Protein AF-A0A800EV74-F1 (afdb_monomer_lite)

Foldseek 3Di:
DDDDDDDDDPPDDPVCCDCVRPVPVVVVCVVDPDDPPDDAAPPPDDVQSVQCVVPVDHCVVSVPHDPDDDDD

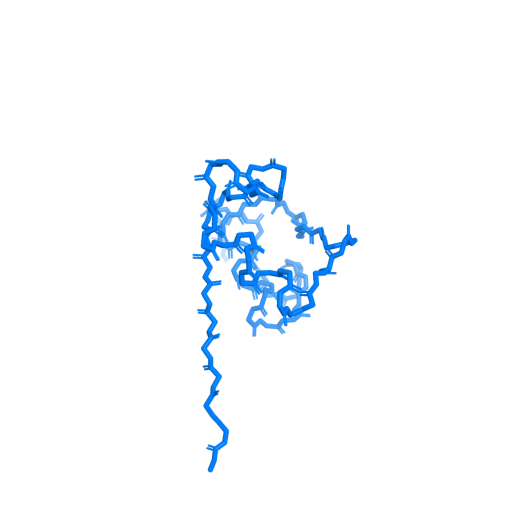Secondary structure (DSSP, 8-state):
---------TT--GGG--TTT-HHHHHHHHTS---TT--PPSS--HHHHHHHHHH---HHHH----SS----

pLDDT: mean 94.85, std 3.42, range [77.81, 98.38]

Sequence (72 aa):
MTQIFIMVFDGLQPSQVTPELMPRLSAFADSGVRFQKHHPVFPTVTRINAASMVTGRYPGGHGLAANTMVMR

Structure (mmCIF, N/CA/C/O backbone):
data_AF-A0A800EV74-F1
#
_entry.id   AF-A0A800EV74-F1
#
loop_
_atom_site.group_PDB
_atom_site.id
_atom_site.type_symbol
_atom_site.label_atom_id
_atom_site.label_alt_id
_atom_site.label_comp_id
_atom_site.label_asym_id
_atom_site.label_entity_id
_atom_site.label_seq_id
_atom_site.pdbx_PDB_ins_code
_atom_site.Cartn_x
_atom_site.Cartn_y
_atom_site.Cartn_z
_atom_site.occupancy
_atom_site.B_iso_or_equiv
_atom_site.auth_seq_id
_atom_site.auth_comp_id
_atom_site.auth_asym_id
_atom_site.auth_atom_id
_atom_site.pdbx_PDB_model_num
ATOM 1 N N . MET A 1 1 ? -27.586 -2.611 0.084 1.00 84.19 1 MET A N 1
ATOM 2 C CA . MET A 1 1 ? -26.315 -2.944 -0.601 1.00 84.19 1 MET A CA 1
ATOM 3 C C . MET A 1 1 ? -25.177 -2.314 0.178 1.00 84.19 1 MET A C 1
ATOM 5 O O . MET A 1 1 ? -25.328 -1.174 0.599 1.00 84.19 1 MET A O 1
ATOM 9 N N . THR A 1 2 ? -24.079 -3.036 0.393 1.00 95.38 2 THR A N 1
ATOM 10 C CA . THR A 1 2 ? -22.882 -2.493 1.054 1.00 95.38 2 THR A CA 1
ATOM 11 C C . THR A 1 2 ? -22.092 -1.645 0.062 1.00 95.38 2 THR A C 1
ATOM 13 O O . THR A 1 2 ? -21.845 -2.094 -1.055 1.00 95.38 2 THR A O 1
ATOM 16 N N . GLN A 1 3 ? -21.707 -0.431 0.454 1.00 96.19 3 GLN A N 1
ATOM 17 C CA . GLN A 1 3 ? -20.827 0.432 -0.336 1.00 96.19 3 GLN A CA 1
ATOM 18 C C . GLN A 1 3 ? -19.394 0.294 0.179 1.00 96.19 3 GLN A C 1
ATOM 20 O O . GLN A 1 3 ? -19.176 0.262 1.389 1.00 96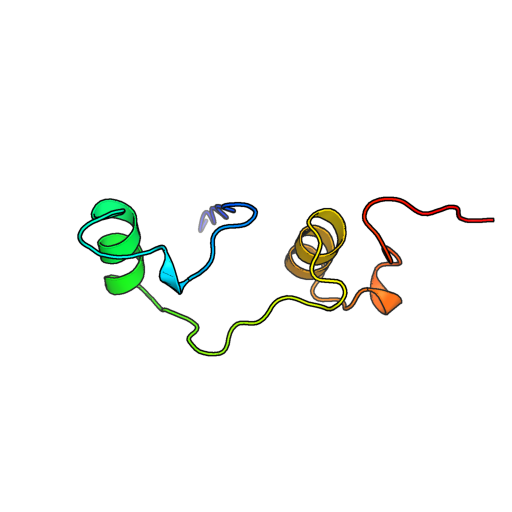.19 3 GLN A O 1
ATOM 25 N N . ILE A 1 4 ? -18.428 0.201 -0.734 1.00 95.56 4 ILE A N 1
ATOM 26 C CA . ILE A 1 4 ? -17.006 0.065 -0.405 1.00 95.56 4 ILE A CA 1
ATOM 27 C C . ILE A 1 4 ? -16.272 1.260 -0.999 1.00 95.56 4 ILE A C 1
ATOM 29 O O . ILE A 1 4 ? -16.399 1.536 -2.191 1.00 95.56 4 ILE A O 1
ATOM 33 N N . PHE A 1 5 ? -15.494 1.951 -0.168 1.00 95.25 5 PHE A N 1
ATOM 34 C CA . PHE A 1 5 ? -14.644 3.056 -0.590 1.00 95.25 5 PHE A CA 1
ATOM 35 C C . PHE A 1 5 ? -13.177 2.685 -0.383 1.00 95.25 5 PHE A C 1
ATOM 37 O O . PHE A 1 5 ? -12.784 2.287 0.713 1.00 95.25 5 PHE A O 1
ATOM 44 N N . ILE A 1 6 ? -12.376 2.803 -1.442 1.00 94.00 6 ILE A N 1
ATOM 45 C CA . ILE A 1 6 ? -10.938 2.526 -1.416 1.00 94.00 6 ILE A CA 1
ATOM 46 C C . ILE A 1 6 ? -10.213 3.865 -1.547 1.00 94.00 6 ILE A C 1
ATOM 48 O O . ILE A 1 6 ? -10.327 4.537 -2.569 1.00 94.00 6 ILE A O 1
ATOM 52 N N . MET A 1 7 ? -9.470 4.246 -0.508 1.00 94.31 7 MET A N 1
ATOM 53 C CA . MET A 1 7 ? -8.612 5.433 -0.501 1.00 94.31 7 MET A CA 1
ATOM 54 C C . MET A 1 7 ? -7.154 5.011 -0.618 1.00 94.31 7 MET A C 1
ATOM 56 O O . MET A 1 7 ? -6.695 4.163 0.145 1.00 94.31 7 MET A O 1
ATOM 60 N N . VAL A 1 8 ? -6.424 5.626 -1.549 1.00 94.31 8 VAL A N 1
ATOM 61 C CA . VAL A 1 8 ? -4.997 5.369 -1.763 1.00 94.31 8 VAL A CA 1
ATOM 62 C C . VAL A 1 8 ? -4.220 6.662 -1.555 1.00 94.31 8 VAL A C 1
ATOM 64 O O . VAL A 1 8 ? -4.522 7.680 -2.173 1.00 94.31 8 VAL A O 1
ATOM 67 N N . PHE A 1 9 ? -3.198 6.598 -0.704 1.00 95.25 9 PHE A N 1
ATOM 68 C CA . PHE A 1 9 ? -2.206 7.653 -0.521 1.00 95.25 9 PHE A CA 1
ATOM 69 C C . PHE A 1 9 ? -0.899 7.183 -1.168 1.00 95.25 9 PHE A C 1
ATOM 71 O O . PHE A 1 9 ? -0.211 6.328 -0.610 1.00 95.25 9 PHE A O 1
ATOM 78 N N . ASP A 1 10 ? -0.587 7.676 -2.369 1.00 96.69 10 ASP A N 1
ATOM 79 C CA . ASP A 1 10 ? 0.614 7.238 -3.092 1.00 96.69 10 ASP A CA 1
ATOM 80 C C . ASP A 1 10 ? 1.890 7.673 -2.354 1.00 96.69 10 ASP A C 1
ATOM 82 O O . ASP A 1 10 ? 1.989 8.798 -1.864 1.00 96.69 10 ASP A O 1
ATOM 86 N N . GLY A 1 11 ? 2.858 6.764 -2.249 1.00 95.50 11 GLY A N 1
ATOM 87 C CA . GLY A 1 11 ? 4.141 7.011 -1.587 1.00 95.50 11 GLY A CA 1
ATOM 88 C C . GLY A 1 11 ? 4.096 7.206 -0.065 1.00 95.50 11 GLY A C 1
ATOM 89 O O . GLY A 1 11 ? 5.136 7.513 0.515 1.00 95.50 11 GLY A O 1
ATOM 90 N N . LEU A 1 12 ? 2.947 7.021 0.600 1.00 95.75 12 LEU A N 1
ATOM 91 C CA . LEU A 1 12 ? 2.844 7.163 2.056 1.00 95.75 12 LEU A CA 1
ATOM 92 C C . LEU A 1 12 ? 3.445 5.946 2.772 1.00 95.75 12 LEU A C 1
ATOM 94 O O . LEU A 1 12 ? 2.898 4.842 2.721 1.00 95.75 12 LEU A O 1
ATOM 98 N N . GLN A 1 1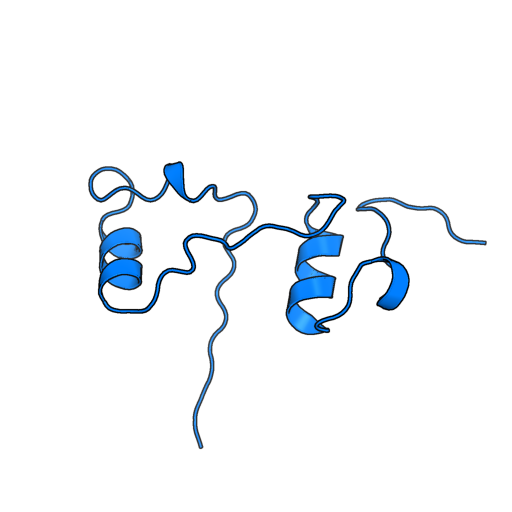3 ? 4.558 6.144 3.478 1.00 93.88 13 GLN A N 1
ATOM 99 C CA . GLN A 1 13 ? 5.162 5.086 4.284 1.00 93.88 13 GLN A CA 1
ATOM 100 C C . GLN A 1 13 ? 4.398 4.917 5.606 1.00 93.88 13 GLN A C 1
ATOM 102 O O . GLN A 1 13 ? 4.066 5.916 6.248 1.00 93.88 13 GLN A O 1
ATOM 107 N N . PRO A 1 14 ? 4.184 3.677 6.088 1.00 92.75 14 PRO A N 1
ATOM 108 C CA . PRO A 1 14 ? 3.498 3.444 7.361 1.00 92.75 14 PRO A CA 1
ATOM 109 C C . PRO A 1 14 ? 4.128 4.166 8.561 1.00 92.75 14 PRO A C 1
ATOM 111 O O . PRO A 1 14 ? 3.410 4.603 9.453 1.00 92.75 14 PRO A O 1
ATOM 114 N N . SER A 1 15 ? 5.454 4.342 8.571 1.00 94.38 15 SER A N 1
ATOM 115 C CA . SER A 1 15 ? 6.190 5.053 9.628 1.00 94.38 15 SER A CA 1
ATOM 116 C C . SER A 1 15 ? 5.873 6.550 9.713 1.00 94.38 15 SER A C 1
ATOM 118 O O . SER A 1 15 ? 6.132 7.162 10.743 1.00 94.38 15 SER A O 1
ATOM 120 N N . GLN A 1 16 ? 5.312 7.145 8.656 1.00 95.88 16 GLN A N 1
ATOM 121 C CA . GLN A 1 16 ? 4.924 8.558 8.628 1.00 95.88 16 GLN A CA 1
ATOM 122 C C . GLN A 1 16 ? 3.538 8.795 9.242 1.00 95.88 16 GLN A C 1
ATOM 124 O O . GLN A 1 16 ? 3.176 9.936 9.524 1.00 95.88 16 GLN A O 1
ATOM 129 N N . VAL A 1 17 ? 2.747 7.739 9.450 1.00 95.88 17 VAL A N 1
ATOM 130 C CA . VAL A 1 17 ? 1.400 7.839 10.021 1.00 95.88 17 VAL A CA 1
ATOM 131 C C . VAL A 1 17 ? 1.498 7.780 11.544 1.00 95.88 17 VAL A C 1
ATOM 133 O O . VAL A 1 17 ? 1.314 6.725 12.151 1.00 95.88 17 VAL A O 1
ATOM 136 N N . THR A 1 18 ? 1.805 8.923 12.160 1.00 96.81 18 THR A N 1
ATOM 137 C CA . THR A 1 18 ? 1.869 9.068 13.624 1.00 96.81 18 THR A CA 1
ATOM 138 C C . THR A 1 18 ? 0.723 9.936 14.157 1.00 96.81 18 THR A C 1
ATOM 140 O O . THR A 1 18 ? 0.175 10.748 13.401 1.00 96.81 18 THR A O 1
ATOM 143 N N . PRO A 1 19 ? 0.338 9.806 15.441 1.00 97.94 19 PRO A N 1
ATOM 144 C CA . PRO A 1 19 ? -0.671 10.670 16.057 1.00 97.94 19 PRO A CA 1
ATOM 145 C C . PRO A 1 19 ? -0.325 12.166 16.009 1.00 97.94 19 PRO A C 1
ATOM 147 O O . PRO A 1 19 ? -1.224 12.994 15.898 1.00 97.94 19 PRO A O 1
ATOM 150 N N . GLU A 1 20 ? 0.960 12.519 16.056 1.00 98.38 20 GLU A N 1
ATOM 151 C CA . GLU A 1 20 ? 1.437 13.907 16.072 1.00 98.38 20 GLU A CA 1
ATOM 152 C C . GLU A 1 20 ? 1.352 14.555 14.687 1.00 98.38 20 GLU A C 1
ATOM 154 O O . GLU A 1 20 ? 0.949 15.711 14.570 1.00 98.38 20 GLU A O 1
ATOM 159 N N . LEU A 1 21 ? 1.715 13.816 13.630 1.00 98.06 21 LEU A N 1
ATOM 160 C CA . LEU A 1 21 ? 1.723 14.334 12.259 1.00 98.06 21 LEU A CA 1
ATOM 161 C C . LEU A 1 21 ? 0.367 14.164 11.562 1.00 98.06 21 LEU A C 1
ATOM 163 O O . LEU A 1 21 ? -0.055 15.022 10.788 1.00 98.06 21 LEU A O 1
ATOM 167 N N . MET A 1 22 ? -0.316 13.044 11.811 1.00 98.00 22 MET A N 1
ATOM 168 C CA . MET A 1 22 ? -1.533 12.634 11.105 1.00 98.00 22 MET A CA 1
ATOM 169 C C . MET A 1 22 ? -2.613 12.125 12.076 1.00 98.00 22 MET A C 1
ATOM 171 O O . MET A 1 22 ? -3.078 10.987 11.939 1.00 98.00 22 MET A O 1
ATOM 175 N N . PRO A 1 23 ? -3.090 12.958 13.024 1.00 97.88 23 PRO A N 1
ATOM 176 C CA . PRO A 1 23 ? -3.980 12.524 14.107 1.00 97.88 23 PRO A CA 1
ATOM 177 C C . PRO A 1 23 ? -5.260 11.841 13.608 1.00 97.88 23 PRO A C 1
ATOM 179 O O . PRO A 1 23 ? -5.693 10.839 14.171 1.00 97.88 23 PRO A O 1
ATOM 182 N N . ARG A 1 24 ? -5.847 12.334 12.508 1.00 97.69 24 ARG A N 1
ATOM 183 C CA . ARG A 1 24 ? -7.067 11.750 11.921 1.00 97.69 24 ARG A CA 1
ATOM 184 C C . ARG A 1 24 ? -6.817 10.387 11.277 1.00 97.69 24 ARG A C 1
ATOM 186 O O . ARG A 1 24 ? -7.620 9.480 11.462 1.00 97.69 24 ARG A O 1
ATOM 193 N N . LEU A 1 25 ? -5.722 10.242 10.527 1.00 96.38 25 LEU A N 1
ATOM 194 C CA . LEU A 1 25 ? -5.411 8.990 9.834 1.00 96.38 25 LEU A CA 1
ATOM 195 C C . LEU A 1 25 ? -4.934 7.913 10.814 1.00 96.38 25 LEU A C 1
ATOM 197 O O . LEU A 1 25 ? -5.347 6.764 10.676 1.00 96.38 25 LEU A O 1
ATOM 201 N N . SER A 1 26 ? -4.140 8.279 11.831 1.00 97.38 26 SER A N 1
ATOM 202 C CA . SER A 1 26 ? -3.758 7.337 12.890 1.00 97.38 26 SER A CA 1
ATOM 203 C C . SER A 1 26 ? -4.988 6.826 13.633 1.00 97.38 26 SER A C 1
ATOM 205 O O . SER A 1 26 ? -5.178 5.615 13.693 1.00 97.38 26 SER A O 1
ATOM 207 N N . ALA A 1 27 ? -5.863 7.727 14.102 1.00 97.62 27 ALA A N 1
ATOM 208 C CA . ALA A 1 27 ? -7.085 7.349 14.813 1.00 97.62 27 ALA A CA 1
ATOM 209 C C . ALA A 1 27 ? -8.023 6.488 13.952 1.00 97.62 27 ALA A C 1
ATOM 211 O O . ALA A 1 27 ? -8.579 5.505 14.437 1.00 97.62 27 ALA A O 1
ATOM 212 N N . PHE A 1 28 ? -8.163 6.808 12.659 1.00 95.88 28 PHE A N 1
ATOM 213 C CA . PHE A 1 28 ? -8.924 5.978 11.726 1.00 95.88 28 PHE A CA 1
ATOM 214 C C . PHE A 1 28 ? -8.340 4.563 11.626 1.00 95.88 28 PHE A C 1
ATOM 216 O O . PHE A 1 28 ? -9.068 3.582 11.774 1.00 95.88 28 PHE A O 1
ATOM 223 N N . ALA A 1 29 ? -7.025 4.446 11.439 1.00 94.69 29 ALA A N 1
ATOM 224 C CA . ALA A 1 29 ? -6.356 3.154 11.357 1.00 94.69 29 ALA A CA 1
ATOM 225 C C . ALA A 1 29 ? -6.422 2.367 12.682 1.00 94.69 29 ALA A C 1
ATOM 227 O O . ALA A 1 29 ? -6.508 1.143 12.642 1.00 94.69 29 ALA A O 1
ATOM 228 N N . ASP A 1 30 ? -6.405 3.046 13.835 1.00 95.12 30 ASP A N 1
ATOM 229 C CA . ASP A 1 30 ? -6.533 2.438 15.172 1.00 95.12 30 ASP A CA 1
ATOM 230 C C . ASP A 1 30 ? -7.964 1.972 15.481 1.00 95.12 30 ASP A C 1
ATOM 232 O O . ASP A 1 30 ? -8.155 1.008 16.216 1.00 95.12 30 ASP A O 1
ATOM 236 N N . SER A 1 31 ? -8.976 2.613 14.887 1.00 97.62 31 SER A N 1
ATOM 237 C CA . SER A 1 31 ? -10.382 2.192 14.995 1.00 97.62 31 SER A CA 1
ATOM 238 C C . SER A 1 31 ? -10.740 0.975 14.128 1.00 97.62 31 SER A C 1
ATOM 240 O O . SER A 1 31 ? -11.840 0.436 14.243 1.00 97.62 31 SER A O 1
ATOM 242 N N . GLY A 1 32 ? -9.828 0.562 13.245 1.00 95.69 32 GLY A N 1
ATOM 243 C CA . GLY A 1 32 ? -10.019 -0.522 12.288 1.00 95.69 32 GLY A CA 1
ATOM 244 C C . GLY A 1 32 ? -8.952 -1.607 12.406 1.00 95.69 32 GLY A C 1
ATOM 245 O O . GLY A 1 32 ? -8.522 -1.981 13.493 1.00 95.69 32 GLY A O 1
ATOM 246 N N . VAL A 1 33 ? -8.530 -2.141 11.258 1.00 95.50 33 VAL A N 1
ATOM 247 C CA . VAL A 1 33 ? -7.509 -3.193 11.181 1.00 95.50 33 VAL A CA 1
ATOM 248 C C . VAL A 1 33 ? -6.270 -2.661 10.473 1.00 95.50 33 VAL A C 1
ATOM 250 O O . VAL A 1 33 ? -6.347 -2.165 9.349 1.00 95.50 33 VAL A O 1
ATOM 253 N N . ARG A 1 34 ? -5.106 -2.824 11.113 1.00 92.81 34 ARG A N 1
ATOM 254 C CA . ARG A 1 34 ? -3.793 -2.528 10.526 1.00 92.81 34 ARG A CA 1
ATOM 255 C C . ARG A 1 34 ? -3.105 -3.811 10.065 1.00 92.81 34 ARG A C 1
ATOM 257 O O . ARG A 1 34 ? -2.847 -4.712 10.861 1.00 92.81 34 ARG A O 1
ATOM 264 N N . PHE A 1 35 ? -2.717 -3.866 8.795 1.00 92.81 35 PHE A N 1
ATOM 265 C CA . PHE A 1 35 ? -1.923 -4.970 8.250 1.00 92.81 35 PHE A CA 1
ATOM 266 C C . PHE A 1 35 ? -0.423 -4.739 8.491 1.00 92.81 35 PHE A C 1
ATOM 268 O O . PHE A 1 35 ? 0.282 -4.217 7.632 1.00 92.81 35 PHE A O 1
ATOM 275 N N . GLN A 1 36 ? 0.091 -5.152 9.654 1.00 90.75 36 GLN A N 1
ATOM 276 C CA . GLN A 1 36 ? 1.493 -4.909 10.049 1.00 90.75 36 GLN A CA 1
ATOM 277 C C . GLN A 1 36 ? 2.546 -5.561 9.136 1.00 90.75 36 GLN A C 1
ATOM 279 O O . GLN A 1 36 ? 3.697 -5.138 9.128 1.00 90.75 36 GLN A O 1
ATOM 284 N N . LYS A 1 37 ? 2.163 -6.591 8.373 1.00 93.06 37 LYS A N 1
ATOM 285 C CA . LYS A 1 37 ? 3.040 -7.300 7.426 1.00 93.06 37 LYS A CA 1
ATOM 286 C C . LYS A 1 37 ? 2.713 -6.993 5.959 1.00 93.06 37 LYS A C 1
ATOM 288 O O . LYS A 1 37 ? 3.132 -7.737 5.078 1.00 93.06 37 LYS A O 1
ATOM 293 N N . HIS A 1 38 ? 1.940 -5.939 5.690 1.00 91.75 38 HIS A N 1
ATOM 294 C CA . HIS A 1 38 ? 1.664 -5.517 4.320 1.00 91.75 38 HIS A CA 1
ATOM 295 C C . HIS A 1 38 ? 2.950 -5.029 3.645 1.00 91.75 38 HIS A C 1
ATOM 297 O O . HIS A 1 38 ? 3.681 -4.212 4.205 1.00 91.75 38 HIS A O 1
ATOM 303 N N . HIS A 1 39 ? 3.199 -5.500 2.427 1.00 94.00 39 HIS A N 1
ATOM 304 C CA . HIS A 1 39 ? 4.334 -5.091 1.612 1.00 94.00 39 HIS A CA 1
ATOM 305 C C . HIS A 1 39 ? 3.875 -4.815 0.174 1.00 94.00 39 HIS A C 1
ATOM 307 O O . HIS A 1 39 ? 2.951 -5.471 -0.314 1.00 94.00 39 HIS A O 1
ATOM 313 N N . PRO A 1 40 ? 4.519 -3.872 -0.530 1.00 96.00 40 PRO A N 1
ATOM 314 C CA . PRO A 1 40 ? 4.269 -3.673 -1.949 1.00 96.00 40 PRO A CA 1
ATOM 315 C C . PRO A 1 40 ? 4.704 -4.900 -2.762 1.00 96.00 40 PRO A C 1
ATOM 317 O O . PRO A 1 40 ? 5.474 -5.751 -2.302 1.00 96.00 40 PRO A O 1
ATOM 320 N N . VAL A 1 41 ? 4.234 -4.973 -4.003 1.00 97.25 41 VAL A N 1
ATOM 321 C CA . VAL A 1 41 ? 4.805 -5.887 -4.999 1.00 97.25 41 VAL A CA 1
ATOM 322 C C . VAL A 1 41 ? 6.091 -5.298 -5.582 1.00 97.25 41 VAL A C 1
ATOM 324 O O . VAL A 1 41 ? 6.293 -4.080 -5.575 1.00 97.25 41 VAL A O 1
ATOM 327 N N . PHE A 1 42 ? 6.953 -6.157 -6.126 1.00 95.81 42 PHE A N 1
ATOM 328 C CA . PHE A 1 42 ? 8.138 -5.727 -6.864 1.00 95.81 42 PHE A CA 1
ATOM 329 C C . PHE A 1 42 ? 7.847 -5.609 -8.373 1.00 95.81 42 PHE A C 1
ATOM 331 O O . PHE A 1 42 ? 7.290 -6.558 -8.925 1.00 95.81 42 PHE A O 1
ATOM 338 N N . PRO A 1 43 ? 8.289 -4.538 -9.067 1.00 95.38 43 PRO A N 1
ATOM 339 C CA . PRO A 1 43 ? 8.977 -3.369 -8.518 1.00 95.38 43 PRO A CA 1
ATOM 340 C C . PRO A 1 43 ? 8.028 -2.400 -7.802 1.00 95.38 43 PRO A C 1
ATOM 342 O O . PRO A 1 43 ? 6.864 -2.243 -8.173 1.00 95.38 43 PRO A O 1
ATOM 345 N N . THR A 1 44 ? 8.545 -1.728 -6.770 1.00 96.06 44 THR A N 1
ATOM 346 C CA . THR A 1 44 ? 7.775 -0.868 -5.858 1.00 96.06 44 THR A CA 1
ATOM 347 C C . THR A 1 44 ? 7.484 0.501 -6.479 1.00 96.06 44 THR A C 1
ATOM 349 O O . THR A 1 44 ? 7.976 1.528 -6.018 1.00 96.06 44 THR A O 1
ATOM 352 N N . VAL A 1 45 ? 6.719 0.508 -7.572 1.00 96.88 45 VAL A N 1
ATOM 353 C CA . VAL A 1 45 ? 6.332 1.712 -8.321 1.00 96.88 45 VAL A CA 1
ATOM 354 C C . VAL A 1 45 ? 4.812 1.806 -8.481 1.00 96.88 45 VAL A C 1
ATOM 356 O O . VAL A 1 45 ? 4.108 0.789 -8.450 1.00 96.88 45 VAL A O 1
ATOM 359 N N . THR A 1 46 ? 4.312 3.032 -8.661 1.00 96.56 46 THR A N 1
ATOM 360 C CA . THR A 1 46 ? 2.884 3.392 -8.617 1.00 96.56 46 THR A CA 1
ATOM 361 C C . THR A 1 46 ? 1.996 2.519 -9.502 1.00 96.56 46 THR A C 1
ATOM 363 O O . THR A 1 46 ? 1.081 1.865 -9.001 1.00 96.56 46 THR A O 1
ATOM 366 N N . ARG A 1 47 ? 2.257 2.460 -10.819 1.00 96.31 47 ARG A N 1
ATOM 367 C CA . ARG A 1 47 ? 1.350 1.785 -11.773 1.00 96.31 47 ARG A CA 1
ATOM 368 C C . ARG A 1 47 ? 1.235 0.289 -11.510 1.00 96.31 47 ARG A C 1
ATOM 370 O O . ARG A 1 47 ? 0.187 -0.303 -11.747 1.00 96.31 47 ARG A O 1
ATOM 377 N N . ILE A 1 48 ? 2.310 -0.311 -11.016 1.00 97.19 48 ILE A N 1
ATOM 378 C CA . ILE A 1 48 ? 2.376 -1.743 -10.750 1.00 97.19 48 ILE A CA 1
ATOM 379 C C . ILE A 1 48 ? 1.603 -2.082 -9.483 1.00 97.19 48 ILE A C 1
ATOM 381 O O . ILE A 1 48 ? 0.755 -2.968 -9.513 1.00 97.19 48 ILE A O 1
ATOM 385 N N . ASN A 1 49 ? 1.836 -1.345 -8.395 1.00 97.50 49 ASN A N 1
ATOM 386 C CA . ASN A 1 49 ? 1.122 -1.578 -7.140 1.00 97.50 49 ASN A CA 1
ATOM 387 C C . ASN A 1 49 ? -0.379 -1.313 -7.286 1.00 97.50 49 ASN A C 1
ATOM 389 O O . ASN A 1 49 ? -1.178 -2.103 -6.789 1.00 97.50 49 ASN A O 1
ATOM 393 N N . ALA A 1 50 ? -0.769 -0.276 -8.036 1.00 96.69 50 ALA A N 1
ATOM 394 C CA . ALA A 1 50 ? -2.173 -0.016 -8.342 1.00 96.69 50 ALA A CA 1
ATOM 395 C C . ALA A 1 50 ? -2.819 -1.193 -9.095 1.00 96.69 50 ALA A C 1
ATOM 397 O O . ALA A 1 50 ? -3.872 -1.682 -8.690 1.00 96.69 50 ALA A O 1
ATOM 398 N N . ALA A 1 51 ? -2.167 -1.697 -10.148 1.00 96.88 51 ALA A N 1
ATOM 399 C CA . ALA A 1 51 ? -2.673 -2.828 -10.922 1.00 96.88 51 ALA A CA 1
ATOM 400 C C . ALA A 1 51 ? -2.736 -4.125 -10.105 1.00 96.88 51 ALA A C 1
ATOM 402 O O . ALA A 1 51 ? -3.733 -4.845 -10.169 1.00 96.88 51 ALA A O 1
ATOM 403 N N . SER A 1 52 ? -1.710 -4.416 -9.304 1.00 97.50 52 SER A N 1
ATOM 404 C CA . SER A 1 52 ? -1.706 -5.582 -8.418 1.00 97.50 52 SER A CA 1
ATOM 405 C C . SER A 1 52 ? -2.813 -5.504 -7.360 1.00 97.50 52 SER A C 1
ATOM 407 O O . SER A 1 52 ? -3.479 -6.507 -7.118 1.00 97.50 52 SER A O 1
ATOM 409 N N . MET A 1 53 ? -3.081 -4.323 -6.791 1.00 95.75 53 MET A N 1
ATOM 410 C CA . MET A 1 53 ? -4.138 -4.118 -5.790 1.00 95.75 53 MET A CA 1
ATOM 411 C C . MET A 1 53 ? -5.540 -4.395 -6.347 1.00 95.75 53 MET A C 1
ATOM 413 O O . MET A 1 53 ? -6.339 -5.048 -5.684 1.00 95.75 53 MET A O 1
ATOM 417 N N . VAL A 1 54 ? -5.841 -3.928 -7.564 1.00 95.56 54 VAL A N 1
ATOM 418 C CA . VAL A 1 54 ? -7.187 -4.080 -8.152 1.00 95.56 54 VAL A CA 1
ATOM 419 C C . VAL A 1 54 ? -7.407 -5.428 -8.839 1.00 95.56 54 VAL A C 1
ATOM 421 O O . VAL A 1 54 ? -8.548 -5.859 -8.976 1.00 95.56 54 VAL A O 1
ATOM 424 N N . THR A 1 55 ? -6.339 -6.101 -9.283 1.00 96.88 55 THR A N 1
ATOM 425 C CA . THR A 1 55 ? -6.445 -7.396 -9.985 1.00 96.88 55 THR A CA 1
ATOM 426 C C . THR A 1 55 ? -6.134 -8.604 -9.109 1.00 96.88 55 THR A C 1
ATOM 428 O O . THR A 1 55 ? -6.457 -9.725 -9.495 1.00 96.88 55 THR A O 1
ATOM 431 N N . GLY A 1 56 ? -5.463 -8.414 -7.970 1.00 96.44 56 GLY A N 1
ATOM 432 C CA . GLY A 1 56 ? -4.963 -9.507 -7.134 1.00 96.44 56 GLY A CA 1
ATOM 433 C C . GLY A 1 56 ? -3.846 -10.335 -7.784 1.00 96.44 56 GLY A C 1
ATOM 434 O O . GLY A 1 56 ? -3.530 -11.420 -7.301 1.00 96.44 56 GLY A O 1
ATOM 435 N N . ARG A 1 57 ? -3.252 -9.869 -8.892 1.00 97.81 57 ARG A N 1
ATOM 436 C CA . ARG A 1 57 ? -2.169 -10.568 -9.603 1.00 97.81 57 ARG A CA 1
ATOM 437 C C . ARG A 1 57 ? -0.835 -9.871 -9.372 1.00 97.81 57 ARG A C 1
ATOM 439 O O . ARG A 1 57 ? -0.781 -8.656 -9.257 1.00 97.81 57 ARG A O 1
ATOM 446 N N . TYR A 1 58 ? 0.250 -10.638 -9.386 1.00 97.12 58 TYR A N 1
ATOM 447 C CA . TYR A 1 58 ? 1.600 -10.081 -9.481 1.00 97.12 58 TYR A CA 1
ATOM 448 C C . TYR A 1 58 ? 1.874 -9.485 -10.873 1.00 97.12 58 TYR A C 1
ATOM 450 O O . TYR A 1 58 ? 1.140 -9.789 -11.822 1.00 97.12 58 TYR A O 1
ATOM 458 N N . PRO A 1 59 ? 2.970 -8.722 -11.044 1.00 96.12 59 PRO A N 1
ATOM 459 C CA . PRO A 1 59 ? 3.299 -8.058 -12.309 1.00 96.12 59 PRO A CA 1
ATOM 460 C C . PRO A 1 59 ? 3.382 -8.976 -13.521 1.00 96.12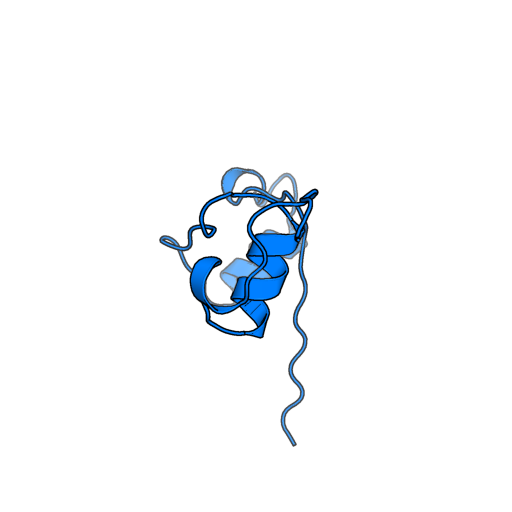 59 PRO A C 1
ATOM 462 O O . PRO A 1 59 ? 2.859 -8.635 -14.579 1.00 96.12 59 PRO A O 1
ATOM 465 N N . GLY A 1 60 ? 3.931 -10.183 -13.354 1.00 94.62 60 GLY A N 1
ATOM 466 C CA . GLY A 1 60 ? 3.937 -11.196 -14.415 1.00 94.62 60 GLY A CA 1
ATOM 467 C C . GLY A 1 60 ? 2.538 -11.675 -14.825 1.00 94.62 60 GLY A C 1
ATOM 468 O O . GLY A 1 60 ? 2.356 -12.161 -15.934 1.00 94.62 60 GLY A O 1
ATOM 469 N N . GLY A 1 61 ? 1.537 -11.520 -13.956 1.00 96.38 61 GLY A N 1
ATOM 470 C CA . GLY A 1 61 ? 0.152 -11.878 -14.238 1.00 96.38 61 GLY A CA 1
ATOM 471 C C . GLY A 1 61 ? -0.639 -10.773 -14.939 1.00 96.38 61 GLY A C 1
ATOM 472 O O . GLY A 1 61 ? -1.386 -11.069 -15.866 1.00 96.38 61 GLY A O 1
ATOM 473 N N . HIS A 1 62 ? -0.500 -9.515 -14.514 1.00 95.75 62 HIS A N 1
ATOM 474 C CA . HIS A 1 62 ? -1.224 -8.391 -15.132 1.00 95.75 62 HIS A CA 1
ATOM 475 C C . HIS A 1 62 ? -0.430 -7.664 -16.234 1.00 95.75 62 HIS A C 1
ATOM 477 O O . HIS A 1 62 ? -0.951 -6.739 -16.847 1.00 95.75 62 HIS A O 1
ATOM 483 N N . GLY A 1 63 ? 0.826 -8.042 -16.486 1.00 93.81 63 GLY A N 1
ATOM 484 C CA . GLY A 1 63 ? 1.629 -7.573 -17.623 1.00 93.81 63 GLY A C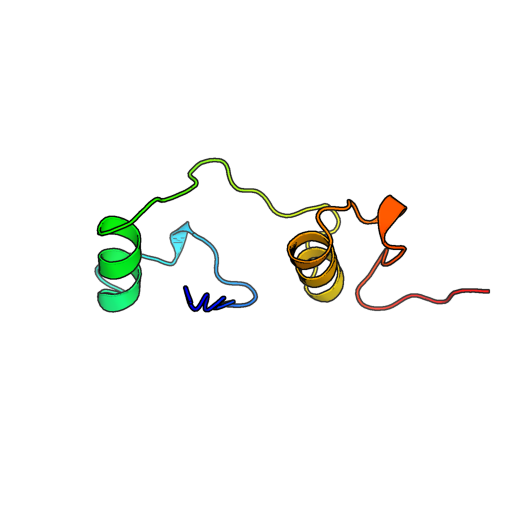A 1
ATOM 485 C C . GLY A 1 63 ? 2.235 -6.170 -17.489 1.00 93.81 63 GLY A C 1
ATOM 486 O O . GLY A 1 63 ? 2.884 -5.701 -18.420 1.00 93.81 63 GLY A O 1
ATOM 487 N N . LEU A 1 64 ? 2.074 -5.491 -16.345 1.00 94.75 64 LEU A N 1
ATOM 488 C CA . LEU A 1 64 ? 2.698 -4.181 -16.108 1.00 94.75 64 LEU A CA 1
ATOM 489 C C . LEU A 1 64 ? 3.995 -4.365 -15.320 1.00 94.75 64 LEU A C 1
ATOM 491 O O . LEU A 1 64 ? 3.952 -4.583 -14.114 1.00 94.75 64 LEU A O 1
ATOM 495 N N . ALA A 1 65 ? 5.135 -4.251 -16.003 1.00 91.94 65 ALA A N 1
ATOM 496 C CA . ALA A 1 65 ? 6.464 -4.488 -15.434 1.00 91.94 65 ALA A CA 1
ATOM 497 C C . ALA A 1 65 ? 7.199 -3.228 -14.925 1.00 91.94 65 ALA A C 1
ATOM 499 O O . ALA A 1 65 ? 8.195 -3.347 -14.218 1.00 91.94 65 ALA A O 1
ATOM 500 N N . ALA A 1 66 ? 6.738 -2.023 -15.273 1.00 93.38 66 ALA A N 1
ATOM 501 C CA . ALA A 1 66 ? 7.367 -0.746 -14.916 1.00 93.38 66 ALA A CA 1
ATOM 502 C C . ALA A 1 66 ? 6.356 0.413 -14.980 1.00 93.38 66 ALA A C 1
ATOM 504 O O . ALA A 1 66 ? 5.268 0.281 -15.542 1.00 93.38 66 ALA A O 1
ATOM 505 N N . ASN A 1 67 ? 6.729 1.587 -14.461 1.00 94.06 67 ASN A N 1
ATOM 506 C CA . ASN A 1 67 ? 5.977 2.813 -14.749 1.00 94.06 67 ASN A CA 1
ATOM 507 C C . ASN A 1 67 ? 6.106 3.224 -16.225 1.00 94.06 67 ASN A C 1
ATOM 509 O O . ASN A 1 67 ? 5.134 3.694 -16.817 1.00 94.06 67 ASN A O 1
ATOM 513 N N . THR A 1 68 ? 7.274 2.979 -16.818 1.00 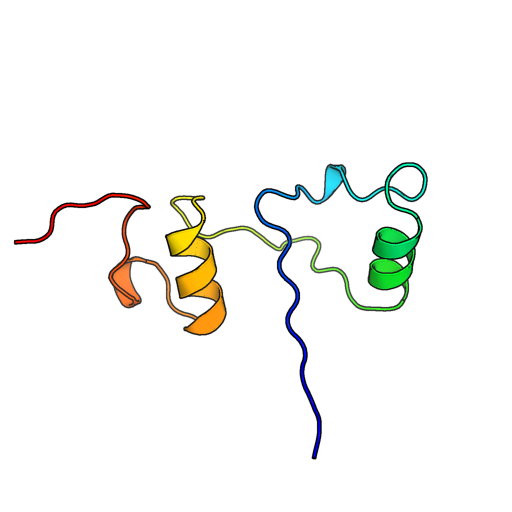92.88 68 THR A N 1
ATOM 514 C CA . THR A 1 68 ? 7.580 3.233 -18.228 1.00 92.88 68 THR A CA 1
ATOM 515 C C . THR A 1 68 ? 8.182 1.969 -18.819 1.00 92.88 68 THR A C 1
ATOM 517 O O . THR A 1 68 ? 9.166 1.458 -18.292 1.00 92.88 68 THR A O 1
ATOM 520 N N . MET A 1 69 ? 7.592 1.452 -19.895 1.00 88.44 69 MET A N 1
ATOM 521 C CA . MET A 1 69 ? 8.098 0.278 -20.604 1.00 88.44 69 MET A CA 1
ATOM 522 C C . MET A 1 69 ? 7.807 0.387 -22.093 1.00 88.44 69 MET A C 1
ATOM 524 O O . MET A 1 69 ? 6.854 1.053 -22.495 1.00 88.44 69 MET A O 1
ATOM 528 N N . VAL A 1 70 ? 8.612 -0.311 -22.886 1.00 89.00 70 VAL A N 1
ATOM 529 C CA . VAL A 1 70 ? 8.371 -0.529 -24.310 1.00 89.00 70 VAL A CA 1
ATOM 530 C C . VAL A 1 70 ? 7.952 -1.983 -24.477 1.00 89.00 70 VAL A C 1
ATOM 532 O O . VAL A 1 70 ? 8.631 -2.882 -23.984 1.00 89.00 70 VAL A O 1
ATOM 535 N N . MET A 1 71 ? 6.826 -2.202 -25.145 1.00 83.44 71 MET A N 1
ATOM 536 C CA . MET A 1 71 ? 6.359 -3.526 -25.552 1.00 83.44 71 MET A CA 1
ATOM 537 C C . MET A 1 71 ? 6.527 -3.651 -27.069 1.00 83.44 71 MET A C 1
ATOM 539 O O . MET A 1 71 ? 6.474 -2.640 -27.771 1.00 83.44 71 MET A O 1
ATOM 543 N N . ARG A 1 72 ? 6.790 -4.869 -27.547 1.00 77.81 72 ARG A N 1
ATOM 544 C CA . ARG A 1 72 ? 6.804 -5.190 -28.980 1.00 77.81 72 ARG A CA 1
ATOM 545 C C . ARG A 1 72 ? 5.404 -5.522 -29.465 1.00 77.81 72 ARG A C 1
ATOM 547 O O . ARG A 1 72 ? 4.657 -6.118 -28.657 1.00 77.81 72 ARG A O 1
#

Radius of gyration: 15.16 Å; chains: 1; bounding box: 35×26×45 Å